Protein AF-A0A0N4TGW6-F1 (afdb_monomer_lite)

Sequence (169 aa):
MVTAKINSETKMLLLNTIYFNALWKKQFYSGKSLKKTFHISHNNHHRVPMMLLVEELSYYEDFFVRIVKVPFINNEIEMIIILPRIRFDLQNVRKKMTGKNLNHYIKHSVPAKIMLTLPIFELEQEINMEDMLRKLGIADIFNENANFKGISDDPISITNIIHKATFQV

pLDDT: mean 90.4, std 9.4, range [35.69, 98.5]

Foldseek 3Di:
DPDPPDDPPAFAEAEAEAEDDFAFPDHWAFDPPQWDWDDPDPPDIDTFGKTKDWDWWFWDDDQFWTWTWTATPPRPDIDIDIGTPDPPCVVVVVVPDDPVVVVVRVVPGDTDGDIDMDGFDKDKDKDWCQVVCVVVVNPLQADQQRDPVVPDPDRGHHPTYMYIYIDGD

Radius of gyration: 21.04 Å; chains: 1; bounding box: 46×36×55 Å

Secondary structure (DSSP, 8-state):
-------TT---EEEEEEEE---BSS--B--TT-EEEEESSSS-EEEEEEEEEEEEEEEEE-SSEEEEEEEBGGGS-EEEEEEESSTT-HHHHHHH--HHHHHHHHHH-EEEEEEEEEE--EEEEEEE-HHHHHHTT--GGGSTT---TTT-SS-----EEEEEEEEE-

Structure (mmCIF, N/CA/C/O backbone):
data_AF-A0A0N4TGW6-F1
#
_entry.id   AF-A0A0N4TGW6-F1
#
loop_
_atom_site.group_PDB
_atom_site.id
_atom_site.type_symbol
_atom_site.label_atom_id
_atom_site.label_alt_id
_atom_site.label_comp_id
_atom_site.label_asym_id
_atom_site.label_entity_id
_atom_site.label_seq_id
_atom_site.pdbx_PDB_ins_code
_atom_site.Cartn_x
_atom_site.Cartn_y
_atom_site.Cartn_z
_atom_site.occupancy
_atom_site.B_iso_or_equiv
_atom_site.auth_seq_id
_atom_site.auth_comp_id
_atom_site.auth_asym_id
_atom_site.auth_atom_id
_atom_site.pdbx_PDB_model_num
ATOM 1 N N . MET A 1 1 ? -2.450 14.846 12.561 1.00 35.69 1 MET A N 1
ATOM 2 C CA . MET A 1 1 ? -2.987 14.405 13.863 1.00 35.69 1 MET A CA 1
ATOM 3 C C . MET A 1 1 ? -4.497 14.400 13.756 1.00 35.69 1 MET A C 1
ATOM 5 O O . MET A 1 1 ? -5.060 15.490 13.742 1.00 35.69 1 MET A O 1
ATOM 9 N N . VAL A 1 2 ? -5.163 13.246 13.662 1.00 43.44 2 VAL A N 1
ATOM 10 C CA . VAL A 1 2 ? -6.508 13.177 14.244 1.00 43.44 2 VAL A CA 1
ATOM 11 C C . VAL A 1 2 ? -6.332 12.727 15.693 1.00 43.44 2 VAL A C 1
ATOM 13 O O . VAL A 1 2 ? -6.039 11.600 16.074 1.00 43.44 2 VAL A O 1
ATOM 16 N N . THR A 1 3 ? -6.405 13.719 16.562 1.00 53.88 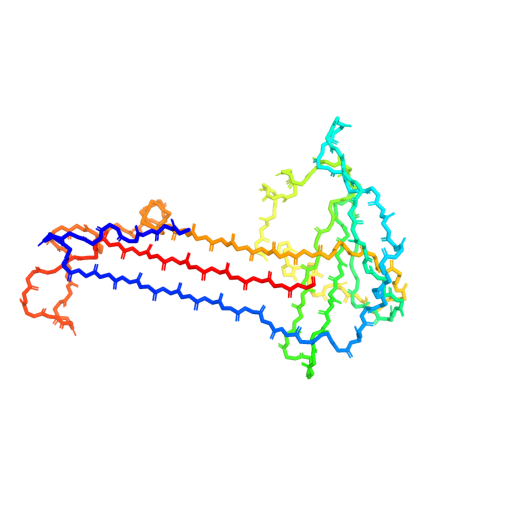3 THR A N 1
ATOM 17 C CA . THR A 1 3 ? -6.635 13.490 17.974 1.00 53.88 3 THR A CA 1
ATOM 18 C C . THR A 1 3 ? -7.925 12.689 18.072 1.00 53.88 3 THR A C 1
ATOM 20 O O . THR A 1 3 ? -8.994 13.195 17.724 1.00 53.88 3 THR A O 1
ATOM 23 N N . ALA A 1 4 ? -7.842 11.436 18.527 1.00 57.69 4 ALA A N 1
ATOM 24 C CA . ALA A 1 4 ? -8.986 10.799 19.161 1.00 57.69 4 ALA A CA 1
ATOM 25 C C . ALA A 1 4 ? -9.583 11.858 20.096 1.00 57.69 4 ALA A C 1
ATOM 27 O O . ALA A 1 4 ? -8.871 12.353 20.974 1.00 57.69 4 ALA A O 1
ATOM 28 N N . LYS A 1 5 ? -10.817 12.312 19.852 1.00 60.72 5 LYS A N 1
ATOM 29 C CA . LYS A 1 5 ? -11.477 13.263 20.753 1.00 60.72 5 LYS A CA 1
ATOM 30 C C . LYS A 1 5 ? -11.881 12.485 21.999 1.00 60.72 5 LYS A C 1
ATOM 32 O O . LYS A 1 5 ? -13.033 12.105 22.147 1.00 60.72 5 LYS A O 1
ATOM 37 N N . ILE A 1 6 ? -10.894 12.201 22.843 1.00 75.25 6 ILE A N 1
ATOM 38 C CA . ILE A 1 6 ? -11.091 11.553 24.131 1.00 75.25 6 ILE A CA 1
ATOM 39 C C . ILE A 1 6 ? -11.740 12.597 25.030 1.00 75.25 6 ILE A C 1
ATOM 41 O O . ILE A 1 6 ? -11.183 13.671 25.263 1.00 75.25 6 ILE A O 1
ATOM 45 N N . ASN A 1 7 ? -12.940 12.290 25.493 1.00 80.25 7 ASN A N 1
ATOM 46 C CA . ASN A 1 7 ? -13.704 13.107 26.423 1.00 80.25 7 ASN A CA 1
ATOM 47 C C . ASN A 1 7 ? -14.150 12.240 27.611 1.00 80.25 7 ASN A C 1
ATOM 49 O O . ASN A 1 7 ? -13.902 11.035 27.647 1.00 80.25 7 ASN A O 1
ATOM 53 N N . SER A 1 8 ? -14.829 12.845 28.585 1.00 84.38 8 SER A N 1
ATOM 54 C CA . SER A 1 8 ? -15.359 12.142 29.763 1.00 84.38 8 SER A CA 1
ATOM 55 C C . SER A 1 8 ? -16.399 11.057 29.443 1.00 84.38 8 SER A C 1
ATOM 57 O O . SER A 1 8 ? -16.739 10.267 30.319 1.00 84.38 8 SER A O 1
ATOM 59 N N . GLU A 1 9 ? -16.908 11.008 28.210 1.00 80.81 9 GLU A N 1
ATOM 60 C CA . GLU A 1 9 ? -17.894 10.027 27.742 1.00 80.81 9 GLU A CA 1
ATOM 61 C C . GLU A 1 9 ? -17.244 8.834 27.027 1.00 80.81 9 GLU A C 1
ATOM 63 O O . GLU A 1 9 ? -17.908 7.830 26.779 1.00 80.81 9 GLU A O 1
ATOM 68 N N . THR A 1 10 ? -15.944 8.905 26.720 1.00 84.44 10 THR A N 1
ATOM 69 C CA . THR A 1 10 ? -15.218 7.826 26.043 1.00 84.44 10 THR A CA 1
ATOM 70 C C . THR A 1 10 ? -15.150 6.591 26.942 1.00 84.44 10 THR A C 1
ATOM 72 O O . THR A 1 10 ? -14.510 6.621 27.994 1.00 84.44 10 THR A O 1
ATOM 75 N N . LYS A 1 11 ? -15.799 5.495 26.526 1.00 84.81 11 LYS A N 1
ATOM 76 C CA . LYS A 1 11 ? -15.836 4.222 27.273 1.00 84.81 11 LYS A CA 1
ATOM 77 C C . LYS A 1 11 ? -14.792 3.230 26.782 1.00 84.81 11 LYS A C 1
ATOM 79 O O . LYS A 1 11 ? -14.160 2.556 27.589 1.00 84.81 11 LYS A O 1
ATOM 84 N N . MET A 1 12 ? -14.587 3.158 25.467 1.00 87.88 12 MET A N 1
ATOM 85 C CA . MET A 1 12 ? -13.613 2.253 24.861 1.00 87.88 12 MET A CA 1
ATOM 86 C C . MET A 1 12 ? -13.072 2.830 23.548 1.00 87.88 12 MET A C 1
ATOM 88 O O . MET A 1 12 ? -13.830 3.296 22.695 1.00 87.88 12 MET A O 1
ATOM 92 N N . LEU A 1 13 ? -11.748 2.776 23.380 1.00 87.81 13 LEU A N 1
ATOM 93 C CA . LEU A 1 13 ? -11.027 3.211 22.182 1.00 87.81 13 LEU A CA 1
ATOM 94 C C . LEU A 1 13 ? -10.268 2.024 21.589 1.00 87.81 13 LEU A C 1
ATOM 96 O O . LEU A 1 13 ? -9.516 1.354 22.297 1.00 87.81 13 LEU A O 1
ATOM 100 N N . LEU A 1 14 ? -10.409 1.817 20.281 1.00 88.25 14 LEU A N 1
ATOM 101 C CA . LEU A 1 14 ? -9.594 0.866 19.535 1.00 88.25 14 LEU A CA 1
ATOM 102 C C . LEU A 1 14 ? -8.610 1.631 18.647 1.00 88.25 14 LEU A C 1
ATOM 104 O O . LEU A 1 14 ? -9.009 2.332 17.719 1.00 88.25 14 LEU A O 1
ATOM 108 N N . LEU A 1 15 ? -7.318 1.509 18.944 1.00 87.50 15 LEU A N 1
ATOM 109 C CA . LEU A 1 15 ? -6.250 2.158 18.188 1.00 87.50 15 LEU A CA 1
ATOM 110 C C . LEU A 1 15 ? -5.382 1.101 17.511 1.00 87.50 15 LEU A C 1
ATOM 112 O O . LEU A 1 15 ? -4.814 0.233 18.173 1.00 87.50 15 LEU A O 1
ATOM 116 N N . ASN A 1 16 ? -5.244 1.204 16.194 1.00 87.88 16 ASN A N 1
ATOM 117 C CA . ASN A 1 16 ? -4.315 0.397 15.422 1.00 87.88 16 ASN A CA 1
ATOM 118 C C . ASN A 1 16 ? -3.407 1.304 14.589 1.00 87.88 16 ASN A C 1
ATOM 120 O O . ASN A 1 16 ? -3.888 2.092 13.779 1.00 87.88 16 ASN A O 1
ATOM 124 N N . THR A 1 17 ? -2.097 1.166 14.769 1.00 87.06 17 THR A N 1
ATOM 125 C CA . THR A 1 17 ? -1.101 1.922 14.008 1.00 87.06 17 THR A CA 1
ATOM 126 C C . THR A 1 17 ? -0.140 0.957 13.335 1.00 87.06 17 THR A C 1
ATOM 128 O O . THR A 1 17 ? 0.424 0.088 13.997 1.00 87.06 17 THR A O 1
ATOM 131 N N . ILE A 1 18 ? 0.064 1.123 12.032 1.00 87.19 18 ILE A N 1
ATOM 132 C CA . ILE A 1 18 ? 0.993 0.330 11.231 1.00 87.19 18 ILE A CA 1
ATOM 133 C C . ILE A 1 18 ? 2.022 1.273 10.617 1.00 87.19 18 ILE A C 1
ATOM 135 O O . ILE A 1 18 ? 1.679 2.223 9.916 1.00 87.19 18 ILE A O 1
ATOM 139 N N . TYR A 1 19 ? 3.296 0.993 10.872 1.00 86.38 19 TYR A N 1
ATOM 140 C CA . TYR A 1 19 ? 4.415 1.650 10.209 1.00 86.38 19 TYR A CA 1
ATOM 141 C C . TYR A 1 19 ? 5.135 0.612 9.361 1.00 86.38 19 TYR A C 1
ATOM 143 O O . TYR A 1 19 ? 5.618 -0.394 9.883 1.00 86.38 19 TYR A O 1
ATOM 151 N N . PHE A 1 20 ? 5.181 0.843 8.054 1.00 84.75 20 PHE A N 1
ATOM 152 C CA . PHE A 1 20 ? 5.876 -0.035 7.132 1.00 84.75 20 PHE A CA 1
ATOM 153 C C . PHE A 1 20 ? 7.132 0.658 6.610 1.00 84.75 20 PHE A C 1
ATOM 155 O O . PHE A 1 20 ? 7.061 1.600 5.819 1.00 84.75 20 PHE A O 1
ATOM 162 N N . ASN A 1 21 ? 8.280 0.152 7.054 1.00 82.31 21 ASN A N 1
ATOM 163 C CA . ASN A 1 21 ? 9.600 0.522 6.566 1.00 82.31 21 ASN A CA 1
ATOM 164 C C . ASN A 1 21 ? 10.369 -0.765 6.287 1.00 82.31 21 ASN A C 1
ATOM 166 O O . ASN A 1 21 ? 10.811 -1.455 7.205 1.00 82.31 21 ASN A O 1
ATOM 170 N N . ALA A 1 22 ? 10.461 -1.112 5.010 1.00 84.00 22 ALA A N 1
ATOM 171 C CA . ALA A 1 22 ? 11.139 -2.310 4.563 1.00 84.00 22 ALA A CA 1
ATOM 172 C C . ALA A 1 22 ? 12.098 -1.964 3.433 1.00 84.00 22 ALA A C 1
ATOM 174 O O . ALA A 1 22 ? 11.829 -1.118 2.581 1.00 84.00 22 ALA A O 1
ATOM 175 N N . LEU A 1 23 ? 13.225 -2.665 3.415 1.00 89.94 23 LEU A N 1
ATOM 176 C CA . LEU A 1 23 ? 14.226 -2.509 2.377 1.00 89.94 23 LEU A CA 1
ATOM 177 C C . LEU A 1 23 ? 13.853 -3.354 1.162 1.00 89.94 23 LEU A C 1
ATOM 179 O O . LEU A 1 23 ? 13.523 -4.537 1.281 1.00 89.94 23 LEU A O 1
ATOM 183 N N . TRP A 1 24 ? 13.952 -2.754 -0.020 1.00 93.12 24 TRP A N 1
ATOM 184 C CA . TRP A 1 24 ? 13.836 -3.476 -1.280 1.00 93.12 24 TRP A CA 1
ATOM 185 C C . TRP A 1 24 ? 14.879 -4.592 -1.369 1.00 93.12 24 TRP A C 1
ATOM 187 O O . TRP A 1 24 ? 16.042 -4.395 -1.003 1.00 93.12 24 TRP A O 1
ATOM 197 N N . LYS A 1 25 ? 14.504 -5.751 -1.924 1.00 95.62 25 LYS A N 1
ATOM 198 C CA . LYS A 1 25 ? 15.474 -6.822 -2.214 1.00 95.62 25 LYS A CA 1
ATOM 199 C C . LYS A 1 25 ? 16.563 -6.341 -3.168 1.00 95.62 25 LYS A C 1
ATOM 201 O O . LYS A 1 25 ? 17.737 -6.671 -3.012 1.00 95.62 25 LYS A O 1
ATOM 206 N N . LYS A 1 26 ? 16.152 -5.576 -4.179 1.00 95.31 26 LYS A N 1
ATOM 207 C CA . LYS A 1 26 ? 17.024 -4.892 -5.129 1.00 95.31 26 LYS A CA 1
ATOM 208 C C . LYS A 1 26 ? 16.776 -3.403 -4.991 1.00 95.31 26 LYS A C 1
ATOM 210 O O . LYS A 1 26 ? 15.666 -2.936 -5.220 1.00 95.31 26 LYS A O 1
ATOM 215 N N . GLN A 1 27 ? 17.804 -2.686 -4.557 1.00 92.38 27 GLN A N 1
ATOM 216 C CA . GLN A 1 27 ? 17.698 -1.262 -4.278 1.00 92.38 27 GLN A CA 1
ATOM 217 C C . GLN A 1 27 ? 17.520 -0.475 -5.571 1.00 92.38 27 GLN A C 1
ATOM 219 O O . GLN A 1 27 ? 18.188 -0.740 -6.573 1.00 92.38 27 GLN A O 1
ATOM 224 N N . PHE A 1 28 ? 16.626 0.507 -5.536 1.00 93.12 28 PHE A N 1
ATOM 225 C CA . PHE A 1 28 ? 16.486 1.441 -6.637 1.00 93.12 28 PHE A CA 1
ATOM 226 C C . PHE A 1 28 ? 17.695 2.373 -6.679 1.00 93.12 28 PHE A C 1
ATOM 228 O O . PHE A 1 28 ? 18.211 2.823 -5.656 1.00 93.12 28 PHE A O 1
ATOM 235 N N . TYR A 1 29 ? 18.103 2.738 -7.886 1.00 91.19 29 TYR A N 1
ATOM 236 C CA . TYR A 1 29 ? 18.981 3.871 -8.083 1.00 91.19 29 TYR A CA 1
ATOM 237 C C . TYR A 1 29 ? 18.184 5.167 -7.882 1.00 91.19 29 TYR A C 1
ATOM 239 O O . TYR A 1 29 ? 17.332 5.531 -8.700 1.00 91.19 29 TYR A O 1
ATOM 247 N N . SER A 1 30 ? 18.464 5.871 -6.787 1.00 79.31 30 SER A N 1
ATOM 248 C CA . SER A 1 30 ? 17.880 7.172 -6.457 1.00 79.31 30 SER A CA 1
ATOM 249 C C . SER A 1 30 ? 18.954 8.264 -6.524 1.00 79.31 30 SER A C 1
ATOM 251 O O . SER A 1 30 ? 19.777 8.407 -5.621 1.00 79.31 30 SER A O 1
ATOM 253 N N . GLY A 1 31 ? 18.960 9.054 -7.596 1.00 66.06 31 GLY A N 1
ATOM 254 C CA . GLY A 1 31 ? 19.815 10.238 -7.715 1.00 66.06 31 GLY A CA 1
ATOM 255 C C . GLY A 1 31 ? 19.008 11.514 -7.486 1.00 66.06 31 GLY A C 1
ATOM 256 O O . GLY A 1 31 ? 17.947 11.676 -8.087 1.00 66.06 31 GLY A O 1
ATOM 257 N N . LYS A 1 32 ? 19.524 12.471 -6.697 1.00 58.25 32 LYS A N 1
ATOM 258 C CA . LYS A 1 32 ? 18.895 13.801 -6.487 1.00 58.25 32 LYS A CA 1
ATOM 259 C C . LYS A 1 32 ? 18.577 14.551 -7.802 1.00 58.25 32 LYS A C 1
ATOM 261 O O . LYS A 1 32 ? 17.752 15.463 -7.805 1.00 58.25 32 LYS A O 1
ATOM 266 N N . SER A 1 33 ? 19.209 14.169 -8.914 1.00 62.75 33 SER A N 1
ATOM 267 C CA . SER A 1 33 ? 19.033 14.731 -10.258 1.00 62.75 33 SER A CA 1
ATOM 268 C C . SER A 1 33 ? 17.907 14.093 -11.089 1.00 62.75 33 SER A C 1
ATOM 270 O O . SER A 1 33 ? 17.494 14.682 -12.089 1.00 62.75 33 SER A O 1
ATOM 272 N N . LEU A 1 34 ? 17.352 12.939 -10.695 1.00 81.00 34 LEU A N 1
ATOM 273 C CA . LEU A 1 34 ? 16.326 12.226 -11.469 1.00 81.00 34 LEU A CA 1
ATOM 274 C C . LEU A 1 34 ? 14.913 12.777 -11.219 1.00 81.00 34 LEU A C 1
ATOM 276 O O . LEU A 1 34 ? 13.999 12.057 -10.827 1.00 81.00 34 LEU A O 1
ATOM 280 N N . LYS A 1 35 ? 14.705 14.075 -11.460 1.00 91.12 35 LYS A N 1
ATOM 281 C CA . LYS A 1 35 ? 13.368 14.682 -11.385 1.00 91.12 35 LYS A CA 1
ATOM 282 C C . LYS A 1 35 ? 12.598 14.481 -12.690 1.00 91.12 35 LYS A C 1
ATOM 284 O O . LYS A 1 35 ? 12.988 15.058 -13.711 1.00 91.12 35 LYS A O 1
ATOM 289 N N . LYS A 1 36 ? 11.463 13.776 -12.653 1.00 92.75 36 LYS A N 1
ATOM 290 C CA . LYS A 1 36 ? 10.535 13.647 -13.797 1.00 92.75 36 LYS A CA 1
ATOM 291 C C . LYS A 1 36 ? 9.165 14.230 -13.470 1.00 92.75 36 LYS A C 1
ATOM 293 O O . LYS A 1 36 ? 8.814 14.407 -12.307 1.00 92.75 36 LYS A O 1
ATOM 298 N N . THR A 1 37 ? 8.401 14.545 -14.509 1.00 95.25 37 THR A N 1
ATOM 299 C CA . THR A 1 37 ? 7.030 15.035 -14.363 1.00 95.25 37 THR A CA 1
ATOM 300 C C . THR A 1 37 ? 6.104 13.894 -13.949 1.00 95.25 37 THR A C 1
ATOM 302 O O . THR A 1 37 ? 6.000 12.889 -14.648 1.00 95.25 37 THR A O 1
ATOM 305 N N . PHE A 1 38 ? 5.422 14.061 -12.820 1.00 94.75 38 PHE A N 1
ATOM 306 C CA . PHE A 1 38 ? 4.323 13.221 -12.368 1.00 94.75 38 PHE A CA 1
ATOM 307 C C . PHE A 1 38 ? 3.001 13.929 -12.661 1.00 94.75 38 PHE A C 1
ATOM 309 O O . PHE A 1 38 ? 2.841 15.115 -12.366 1.00 94.75 38 PHE A O 1
ATOM 316 N N . HIS A 1 39 ? 2.062 13.207 -13.265 1.00 95.31 39 HIS A N 1
ATOM 317 C CA . HIS A 1 39 ? 0.805 13.772 -13.740 1.00 95.31 39 HIS A CA 1
ATOM 318 C C . HIS A 1 39 ? -0.351 13.315 -12.859 1.00 95.31 39 HIS A C 1
ATOM 320 O O . HIS A 1 39 ? -0.740 12.150 -12.903 1.00 95.31 39 HIS A O 1
ATOM 326 N N . ILE A 1 40 ? -0.910 14.251 -12.096 1.00 93.06 40 ILE A N 1
ATOM 327 C CA . ILE A 1 40 ? -2.065 14.012 -11.226 1.00 93.06 40 ILE A CA 1
ATOM 328 C C . ILE A 1 40 ? -3.350 14.035 -12.066 1.00 93.06 40 ILE A C 1
ATOM 330 O O . ILE A 1 40 ? -4.212 13.172 -11.923 1.00 93.06 40 ILE A O 1
ATOM 334 N N . SER A 1 41 ? -3.462 15.003 -12.979 1.00 93.38 41 SER A N 1
ATOM 335 C CA . SER A 1 41 ? -4.562 15.135 -13.942 1.00 93.38 41 SER A CA 1
ATOM 336 C C . SER A 1 41 ? -4.070 15.808 -15.232 1.00 93.38 41 SER A C 1
ATOM 338 O O . SER A 1 41 ? -2.880 16.103 -15.364 1.00 93.38 41 SER A O 1
ATOM 340 N N . HIS A 1 42 ? -4.968 16.056 -16.194 1.00 90.56 42 HIS A N 1
ATOM 341 C CA . HIS A 1 42 ? -4.638 16.730 -17.458 1.00 90.56 42 HIS A CA 1
ATOM 342 C C . HIS A 1 42 ? -3.904 18.062 -17.243 1.00 90.56 42 HIS A C 1
ATOM 344 O O . HIS A 1 42 ? -2.890 18.314 -17.887 1.00 90.56 42 HIS A O 1
ATOM 350 N N . ASN A 1 43 ? -4.374 18.862 -16.282 1.00 94.38 43 ASN A N 1
ATOM 351 C CA . ASN A 1 43 ? -3.865 20.213 -16.031 1.00 94.38 43 ASN A CA 1
ATOM 352 C C . ASN A 1 43 ? -3.042 20.320 -14.741 1.00 94.38 43 ASN A C 1
ATOM 354 O O . ASN A 1 43 ? -2.529 21.391 -14.439 1.00 94.38 43 ASN A O 1
ATOM 358 N N . ASN A 1 44 ? -2.900 19.230 -13.982 1.00 95.75 44 ASN A N 1
ATOM 359 C CA . ASN A 1 44 ? -2.154 19.223 -12.728 1.00 95.75 44 ASN A CA 1
ATOM 360 C C . ASN A 1 44 ? -0.980 18.241 -12.796 1.00 95.75 44 ASN A C 1
ATOM 362 O O . ASN A 1 44 ? -1.169 17.023 -12.899 1.00 95.75 44 ASN A O 1
ATOM 366 N N . HIS A 1 45 ? 0.237 18.777 -12.750 1.00 95.75 45 HIS A N 1
ATOM 367 C CA . HIS A 1 45 ? 1.463 17.998 -12.803 1.00 95.75 45 HIS A CA 1
ATOM 368 C C . HIS A 1 45 ? 2.611 18.703 -12.078 1.00 95.75 45 HIS A C 1
ATOM 370 O O . HIS A 1 45 ? 2.703 19.928 -12.067 1.00 95.75 45 HIS A O 1
ATOM 376 N N . HIS A 1 46 ? 3.523 17.913 -11.515 1.00 94.75 46 HIS A N 1
ATOM 377 C CA . HIS A 1 46 ? 4.680 18.413 -10.774 1.00 94.75 46 HIS A CA 1
ATOM 378 C C . HIS A 1 46 ? 5.938 17.635 -11.143 1.00 94.75 46 HIS A C 1
ATOM 380 O O . HIS A 1 46 ? 5.875 16.447 -11.456 1.00 94.75 46 HIS A O 1
ATOM 386 N N . ARG A 1 47 ? 7.107 18.280 -11.080 1.00 94.44 47 ARG A N 1
ATOM 387 C CA . ARG A 1 47 ? 8.387 17.564 -11.156 1.00 94.44 47 ARG A CA 1
ATOM 388 C C . ARG A 1 47 ? 8.726 16.998 -9.785 1.00 94.44 47 ARG A C 1
ATOM 390 O O . ARG A 1 47 ? 8.982 17.762 -8.859 1.00 94.44 47 ARG A O 1
ATOM 397 N N . VAL A 1 48 ? 8.781 15.676 -9.683 1.00 93.00 48 VAL A N 1
ATOM 398 C CA . VAL A 1 48 ? 9.066 14.958 -8.435 1.00 93.00 48 VAL A CA 1
ATOM 399 C C . VAL A 1 48 ? 10.357 14.148 -8.564 1.00 93.00 48 VAL A C 1
ATOM 401 O O . VAL A 1 48 ? 10.714 13.752 -9.681 1.00 93.00 48 VAL A O 1
ATOM 404 N N . PRO A 1 49 ? 11.086 13.917 -7.460 1.00 93.56 49 PRO A N 1
ATOM 405 C CA . PRO A 1 49 ? 12.173 12.948 -7.435 1.00 93.56 49 PRO A CA 1
ATOM 406 C C . PRO A 1 49 ? 11.661 11.560 -7.827 1.00 93.56 49 PRO A C 1
ATOM 408 O O . PRO A 1 49 ? 10.636 11.104 -7.322 1.00 93.56 49 PRO A O 1
ATOM 411 N N . MET A 1 50 ? 12.377 10.902 -8.732 1.00 94.00 50 MET A N 1
ATOM 412 C CA . MET A 1 50 ? 12.112 9.527 -9.140 1.00 94.00 50 MET A CA 1
ATOM 413 C C . MET A 1 50 ? 13.286 8.634 -8.761 1.00 94.00 50 MET A C 1
ATOM 415 O O . MET A 1 50 ? 14.441 9.066 -8.747 1.00 94.00 50 MET A O 1
ATOM 419 N N . MET A 1 51 ? 12.981 7.363 -8.560 1.00 93.81 51 MET A N 1
ATOM 420 C CA . MET A 1 51 ? 13.943 6.283 -8.433 1.00 93.81 51 MET A CA 1
ATOM 421 C C . MET A 1 51 ? 13.765 5.278 -9.580 1.00 93.81 51 MET A C 1
ATOM 423 O O . MET A 1 51 ? 12.678 5.163 -10.157 1.00 93.81 51 MET A O 1
ATOM 427 N N . LEU A 1 52 ? 14.851 4.609 -9.966 1.00 94.19 52 LEU A N 1
ATOM 428 C CA . LEU A 1 52 ? 14.930 3.734 -11.139 1.00 94.19 52 LEU A CA 1
ATOM 429 C C . LEU A 1 52 ? 15.435 2.346 -10.744 1.00 94.19 52 LEU A C 1
ATOM 431 O O . LEU A 1 52 ? 16.436 2.231 -10.044 1.00 94.19 52 LEU A O 1
ATOM 435 N N . LEU A 1 53 ? 14.797 1.304 -11.260 1.00 95.50 53 LEU A N 1
ATOM 436 C CA . LEU A 1 53 ? 15.253 -0.077 -11.144 1.00 95.50 53 LEU A CA 1
ATOM 437 C C . LEU A 1 53 ? 15.174 -0.748 -12.517 1.00 95.50 53 LEU A C 1
ATOM 439 O O . LEU A 1 53 ? 14.167 -0.625 -13.210 1.00 95.50 53 LEU A O 1
ATOM 443 N N . VAL A 1 54 ? 16.236 -1.449 -12.910 1.00 96.75 54 VAL A N 1
ATOM 444 C CA . VAL A 1 54 ? 16.246 -2.322 -14.090 1.00 96.75 54 VAL A CA 1
ATOM 445 C C . VAL A 1 54 ? 16.551 -3.725 -13.602 1.00 96.75 54 VAL A C 1
ATOM 447 O O . VAL A 1 54 ? 17.677 -3.994 -13.198 1.00 96.75 54 VAL A O 1
ATOM 450 N N . GLU A 1 55 ? 15.546 -4.590 -13.594 1.00 97.50 55 GLU A N 1
ATOM 451 C CA . GLU A 1 55 ? 15.655 -5.927 -13.010 1.00 97.50 55 GLU A CA 1
ATOM 452 C C . GLU A 1 55 ? 14.633 -6.876 -13.644 1.00 97.50 55 GLU A C 1
ATOM 454 O O . GLU A 1 55 ? 13.658 -6.439 -14.268 1.00 97.50 55 GLU A O 1
ATOM 459 N N . GLU A 1 56 ? 14.856 -8.178 -13.499 1.00 98.06 56 GLU A N 1
ATOM 460 C CA . GLU A 1 56 ? 13.821 -9.175 -13.755 1.00 98.06 56 GLU A CA 1
ATOM 461 C C . GLU A 1 56 ? 12.790 -9.180 -12.612 1.00 98.06 56 GLU A C 1
ATOM 463 O O . GLU A 1 56 ? 13.101 -9.506 -11.466 1.00 98.06 56 GLU A O 1
ATOM 468 N N . LEU A 1 57 ? 11.552 -8.788 -12.918 1.00 98.06 57 LEU A N 1
ATOM 469 C CA . LEU A 1 57 ? 10.449 -8.682 -11.958 1.00 98.06 57 LEU A CA 1
ATOM 470 C C . LEU A 1 57 ? 9.229 -9.456 -12.457 1.00 98.06 57 LEU A C 1
ATOM 472 O O . LEU A 1 57 ? 9.043 -9.639 -13.659 1.00 98.06 57 LEU A O 1
ATOM 476 N N . SER A 1 58 ? 8.357 -9.870 -11.533 1.00 98.19 58 SER A N 1
ATOM 477 C CA . SER A 1 58 ? 7.061 -10.443 -11.907 1.00 98.19 58 SER A CA 1
ATOM 478 C C . SER A 1 58 ? 6.168 -9.358 -12.505 1.00 98.19 58 SER A C 1
ATOM 480 O O . SER A 1 58 ? 5.856 -8.369 -11.834 1.00 98.19 58 SER A O 1
ATOM 482 N N . TYR A 1 59 ? 5.741 -9.555 -13.749 1.00 98.50 59 TYR A N 1
ATOM 483 C CA . TYR A 1 59 ? 4.990 -8.586 -14.539 1.00 98.50 59 TYR A CA 1
ATOM 484 C C . TYR A 1 59 ? 3.734 -9.205 -15.153 1.00 98.50 59 TYR A C 1
ATOM 486 O O . TYR A 1 59 ? 3.742 -10.349 -15.603 1.00 98.50 59 TYR A O 1
ATOM 494 N N . TYR A 1 60 ? 2.655 -8.431 -15.193 1.00 98.12 60 TYR A N 1
ATOM 495 C CA . TYR A 1 60 ? 1.424 -8.757 -15.909 1.00 98.12 60 TYR A CA 1
ATOM 496 C C . TYR A 1 60 ? 0.907 -7.506 -16.624 1.00 98.12 60 TYR A C 1
ATOM 498 O O . TYR A 1 60 ? 0.974 -6.401 -16.085 1.00 98.12 60 TYR A O 1
ATOM 506 N N . GLU A 1 61 ? 0.341 -7.668 -17.815 1.00 97.06 61 GLU A N 1
ATOM 507 C CA . GLU A 1 61 ? -0.341 -6.592 -18.531 1.00 97.06 61 GLU A CA 1
ATOM 508 C C . GLU A 1 61 ? -1.512 -7.150 -19.338 1.00 97.06 61 GLU A C 1
ATOM 510 O O . GLU A 1 61 ? -1.400 -8.196 -19.972 1.00 97.06 61 GLU A O 1
ATOM 515 N N . ASP A 1 62 ? -2.619 -6.415 -19.353 1.00 95.44 62 ASP A N 1
ATOM 516 C CA . ASP A 1 62 ? -3.737 -6.641 -20.269 1.00 95.44 62 ASP A CA 1
ATOM 517 C C . ASP A 1 62 ? -4.153 -5.326 -20.938 1.00 95.44 62 ASP A C 1
ATOM 519 O O . ASP A 1 62 ? -3.341 -4.414 -21.078 1.00 95.44 62 ASP A O 1
ATOM 523 N N . PHE A 1 63 ? -5.387 -5.209 -21.427 1.00 93.69 63 PHE A N 1
ATOM 524 C CA . PHE A 1 63 ? -5.892 -3.972 -22.034 1.00 93.69 63 PHE A CA 1
ATOM 525 C C . PHE A 1 63 ? -6.197 -2.870 -21.004 1.00 93.69 63 PHE A C 1
ATOM 527 O O . PHE A 1 63 ? -6.384 -1.714 -21.384 1.00 93.69 63 PHE A O 1
ATOM 534 N N . PHE A 1 64 ? -6.242 -3.200 -19.714 1.00 94.62 64 PHE A N 1
ATOM 535 C CA . PHE A 1 64 ? -6.716 -2.324 -18.650 1.00 94.62 64 PHE A CA 1
ATOM 536 C C . PHE A 1 64 ? -5.588 -1.838 -17.739 1.00 94.62 64 PHE A C 1
ATOM 538 O O . PHE A 1 64 ? -5.521 -0.645 -17.418 1.00 94.62 64 PHE A O 1
ATOM 545 N N . VAL A 1 65 ? -4.676 -2.728 -17.349 1.00 97.31 65 VAL A N 1
ATOM 546 C CA . VAL A 1 65 ? -3.633 -2.437 -16.355 1.00 97.31 65 VAL A CA 1
ATOM 547 C C . VAL A 1 65 ? -2.274 -3.008 -16.743 1.00 97.31 65 VAL A C 1
ATOM 549 O O . VAL A 1 65 ? -2.168 -3.986 -17.480 1.00 97.31 65 VAL A O 1
ATOM 552 N N . ARG A 1 66 ? -1.229 -2.386 -16.199 1.00 97.62 66 ARG A N 1
ATOM 553 C CA . ARG A 1 66 ? 0.120 -2.939 -16.058 1.00 97.62 66 ARG A CA 1
ATOM 554 C C . ARG A 1 66 ? 0.386 -3.175 -14.587 1.00 97.62 66 ARG A C 1
ATOM 556 O O . ARG A 1 66 ? 0.077 -2.311 -13.765 1.00 97.62 66 ARG A O 1
ATOM 563 N N . ILE A 1 67 ? 0.956 -4.321 -14.261 1.00 97.69 67 ILE A N 1
ATOM 564 C CA . ILE A 1 67 ? 1.209 -4.736 -12.889 1.00 97.69 67 ILE A CA 1
ATOM 565 C C . ILE A 1 67 ? 2.642 -5.215 -12.781 1.00 97.69 67 ILE A C 1
ATOM 567 O O . ILE A 1 67 ? 3.091 -6.029 -13.581 1.00 97.69 67 ILE A O 1
ATOM 571 N N . VAL A 1 68 ? 3.345 -4.719 -11.771 1.00 98.25 68 VAL A N 1
ATOM 572 C CA . VAL A 1 68 ? 4.677 -5.197 -11.405 1.00 98.25 68 VAL A CA 1
ATOM 573 C C . VAL A 1 68 ? 4.705 -5.511 -9.917 1.00 98.25 68 VAL A C 1
ATOM 575 O O . VAL A 1 68 ? 4.135 -4.767 -9.113 1.00 98.25 68 VAL A O 1
ATOM 578 N N . LYS A 1 69 ? 5.353 -6.619 -9.554 1.00 97.81 69 LYS A N 1
ATOM 579 C CA . LYS A 1 69 ? 5.631 -6.965 -8.159 1.00 97.81 69 LYS A CA 1
ATOM 580 C C . LYS A 1 69 ? 7.090 -6.680 -7.846 1.00 97.81 69 LYS A C 1
ATOM 582 O O . LYS A 1 69 ? 7.976 -7.109 -8.585 1.00 97.81 69 LYS A O 1
ATOM 587 N N . VAL A 1 70 ? 7.324 -5.953 -6.762 1.00 96.88 70 VAL A N 1
ATOM 588 C CA . VAL A 1 70 ? 8.658 -5.558 -6.311 1.00 96.88 70 VAL A CA 1
ATOM 589 C C . VAL A 1 70 ? 8.894 -6.163 -4.926 1.00 96.88 70 VAL A C 1
ATOM 591 O O . VAL A 1 70 ? 8.256 -5.725 -3.966 1.00 96.88 70 VAL A O 1
ATOM 594 N N . PRO A 1 71 ? 9.764 -7.178 -4.799 1.00 96.62 71 PRO A N 1
ATOM 595 C CA . PRO A 1 71 ? 9.992 -7.849 -3.528 1.00 96.62 71 PRO A CA 1
ATOM 596 C C . PRO A 1 71 ? 10.833 -7.006 -2.564 1.00 96.62 71 PRO A C 1
ATOM 598 O O . PRO A 1 71 ? 11.801 -6.339 -2.954 1.00 96.62 71 PRO A O 1
ATOM 601 N N . PHE A 1 72 ? 10.503 -7.104 -1.280 1.00 95.00 72 PHE A N 1
ATOM 602 C CA . PHE A 1 72 ? 11.371 -6.674 -0.186 1.00 95.00 72 PHE A CA 1
ATOM 603 C C . PHE A 1 72 ? 12.390 -7.775 0.155 1.00 95.00 72 PHE A C 1
ATOM 605 O O . PHE A 1 72 ? 12.354 -8.878 -0.403 1.00 95.00 72 PHE A O 1
ATOM 612 N N . ILE A 1 73 ? 13.342 -7.467 1.042 1.00 94.44 73 ILE A N 1
ATOM 613 C CA . ILE A 1 73 ? 14.323 -8.441 1.548 1.00 94.44 73 ILE A CA 1
ATOM 614 C C . ILE A 1 73 ? 13.615 -9.738 1.998 1.00 94.44 73 ILE A C 1
ATOM 616 O O . ILE A 1 73 ? 12.485 -9.716 2.476 1.00 94.44 73 ILE A O 1
ATOM 620 N N . ASN A 1 74 ? 14.278 -10.880 1.796 1.00 91.12 74 ASN A N 1
ATOM 621 C CA . ASN A 1 74 ? 13.794 -12.239 2.091 1.00 91.12 74 ASN A CA 1
ATOM 622 C C . ASN A 1 74 ? 12.603 -12.749 1.250 1.00 91.12 74 ASN A C 1
ATOM 624 O O . ASN A 1 74 ? 12.271 -13.924 1.355 1.00 91.12 74 ASN A O 1
ATOM 628 N N . ASN A 1 75 ? 12.025 -11.945 0.347 1.00 91.00 75 ASN A N 1
ATOM 629 C CA . ASN A 1 75 ? 10.861 -12.304 -0.491 1.00 91.00 75 ASN A CA 1
ATOM 630 C C . ASN A 1 75 ? 9.577 -12.663 0.282 1.00 91.00 75 ASN A C 1
ATOM 632 O O . ASN A 1 75 ? 8.668 -13.249 -0.298 1.00 91.00 75 ASN A O 1
ATOM 636 N N . GLU A 1 76 ? 9.480 -12.336 1.570 1.00 91.94 76 GLU A N 1
ATOM 637 C CA . GLU A 1 76 ? 8.272 -12.624 2.361 1.00 91.94 76 GLU A CA 1
ATOM 638 C C . GLU A 1 76 ? 7.138 -11.635 2.063 1.00 91.94 76 GLU A C 1
ATOM 640 O O . GLU A 1 76 ? 5.960 -11.951 2.219 1.00 91.94 76 GLU A O 1
ATOM 645 N N . ILE A 1 77 ? 7.499 -10.427 1.623 1.00 92.94 77 ILE A N 1
ATOM 646 C CA . ILE A 1 77 ? 6.580 -9.338 1.303 1.00 92.94 77 ILE A CA 1
ATOM 647 C C . ILE A 1 77 ? 6.970 -8.759 -0.056 1.00 92.94 77 ILE A C 1
ATOM 649 O O . ILE A 1 77 ? 8.153 -8.598 -0.369 1.00 92.94 77 ILE A O 1
ATOM 653 N N . GLU A 1 78 ? 5.969 -8.386 -0.847 1.00 94.38 78 GLU A N 1
ATOM 654 C CA . GLU A 1 78 ? 6.149 -7.702 -2.124 1.00 94.38 78 GLU A CA 1
ATOM 655 C C . GLU A 1 78 ? 5.190 -6.513 -2.229 1.00 94.38 78 GLU A C 1
ATOM 657 O O . GLU A 1 78 ? 4.033 -6.591 -1.812 1.00 94.38 78 GLU A O 1
ATOM 662 N N . MET A 1 79 ? 5.647 -5.418 -2.835 1.00 94.19 79 MET A N 1
ATOM 663 C CA . MET A 1 79 ? 4.752 -4.354 -3.281 1.00 94.19 79 MET A CA 1
ATOM 664 C C . MET A 1 79 ? 4.189 -4.704 -4.655 1.00 94.19 79 MET A C 1
ATOM 666 O O . MET A 1 79 ? 4.943 -4.948 -5.595 1.00 94.19 79 MET A O 1
ATOM 670 N N . ILE A 1 80 ? 2.866 -4.637 -4.798 1.00 95.75 80 ILE A N 1
ATOM 671 C CA . ILE A 1 80 ? 2.185 -4.768 -6.087 1.00 95.75 80 ILE A CA 1
ATOM 672 C C . ILE A 1 80 ? 1.797 -3.374 -6.571 1.00 95.75 80 ILE A C 1
ATOM 674 O O . ILE A 1 80 ? 0.939 -2.717 -5.981 1.00 95.75 80 ILE A O 1
ATOM 678 N N . ILE A 1 81 ? 2.411 -2.927 -7.663 1.00 96.00 81 ILE A N 1
ATOM 679 C CA . ILE A 1 81 ? 2.109 -1.636 -8.283 1.00 96.00 81 ILE A CA 1
ATOM 680 C C . ILE A 1 81 ? 1.166 -1.883 -9.454 1.00 96.00 81 ILE A C 1
ATOM 682 O O . ILE A 1 81 ? 1.507 -2.618 -10.378 1.00 96.00 81 ILE A O 1
A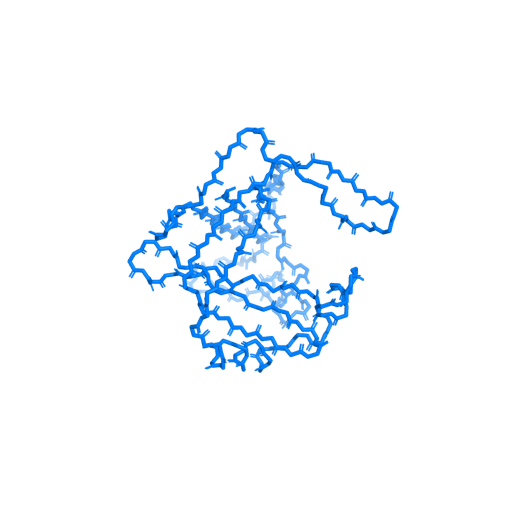TOM 686 N N . ILE A 1 82 ? -0.007 -1.248 -9.424 1.00 96.44 82 ILE A N 1
ATOM 687 C CA . ILE A 1 82 ? -1.021 -1.330 -10.479 1.00 96.44 82 ILE A CA 1
ATOM 688 C C . ILE A 1 82 ? -1.091 0.023 -11.183 1.00 96.44 82 ILE A C 1
ATOM 690 O O . ILE A 1 82 ? -1.507 1.022 -10.596 1.00 96.44 82 ILE A O 1
ATOM 694 N N . LEU A 1 83 ? -0.699 0.053 -12.452 1.00 96.75 83 LEU A N 1
ATOM 695 C CA . LEU A 1 83 ? -0.708 1.244 -13.292 1.00 96.75 83 LEU A CA 1
ATOM 696 C C . LEU A 1 83 ? -1.803 1.109 -14.365 1.00 96.75 83 LEU A C 1
ATOM 698 O O . LEU A 1 83 ? -1.712 0.211 -15.204 1.00 96.75 83 LEU A O 1
ATOM 702 N N . PRO A 1 84 ? -2.825 1.986 -14.385 1.00 97.00 84 PRO A N 1
ATOM 703 C CA . PRO A 1 84 ? -3.792 2.028 -15.479 1.00 97.00 84 PRO A CA 1
ATOM 704 C C . PRO A 1 84 ? -3.092 2.209 -16.831 1.00 97.00 84 PRO A C 1
ATOM 706 O O . PRO A 1 84 ? -2.202 3.054 -16.958 1.00 97.00 84 PRO A O 1
ATOM 709 N N . ARG A 1 85 ? -3.504 1.457 -17.860 1.00 96.00 85 ARG A N 1
ATOM 710 C CA . ARG A 1 85 ? -2.973 1.656 -19.222 1.00 96.00 85 ARG A CA 1
ATOM 711 C C . ARG A 1 85 ? -3.446 2.955 -19.846 1.00 96.00 85 ARG A C 1
ATOM 713 O O . ARG A 1 85 ? -2.687 3.605 -20.563 1.00 96.00 85 ARG A O 1
ATOM 720 N N . ILE A 1 86 ? -4.695 3.323 -19.574 1.00 95.56 86 ILE A N 1
ATOM 721 C CA . ILE A 1 86 ? -5.266 4.591 -20.012 1.00 95.56 86 ILE A CA 1
ATOM 722 C C . ILE A 1 86 ? -4.892 5.656 -18.982 1.00 95.56 86 ILE A C 1
ATOM 724 O O . ILE A 1 86 ? -5.130 5.522 -17.778 1.00 95.56 86 ILE A O 1
ATOM 728 N N . ARG A 1 87 ? -4.277 6.734 -19.462 1.00 93.81 87 ARG A N 1
ATOM 729 C CA . ARG A 1 87 ? -3.848 7.849 -18.621 1.00 93.81 87 ARG A CA 1
ATOM 730 C C . ARG A 1 87 ? -5.056 8.478 -17.921 1.00 93.81 87 ARG A C 1
ATOM 732 O O . ARG A 1 87 ? -6.076 8.722 -18.551 1.00 93.81 87 ARG A O 1
ATOM 739 N N . PHE A 1 88 ? -4.906 8.766 -16.627 1.00 94.56 88 PHE A N 1
ATOM 740 C CA . PHE A 1 88 ? -5.952 9.334 -15.762 1.00 94.56 88 PHE A CA 1
ATOM 741 C C . PHE A 1 88 ? -7.175 8.430 -15.513 1.00 94.56 88 PHE A C 1
ATOM 743 O O . PHE A 1 88 ? -8.155 8.883 -14.927 1.00 94.56 88 PHE A O 1
ATOM 750 N N . ASP A 1 89 ? -7.098 7.138 -15.851 1.00 94.31 89 ASP A N 1
ATOM 751 C CA . ASP A 1 89 ? -8.217 6.191 -15.717 1.00 94.31 89 ASP A CA 1
ATOM 752 C C . ASP A 1 89 ? -8.247 5.425 -14.379 1.00 94.31 89 ASP A C 1
ATOM 754 O O . ASP A 1 89 ? -8.953 4.430 -14.208 1.00 94.31 89 ASP A O 1
ATOM 758 N N . LEU A 1 90 ? -7.488 5.893 -13.380 1.00 94.50 90 LEU A N 1
ATOM 759 C CA . LEU A 1 90 ? -7.361 5.222 -12.080 1.00 94.50 90 LEU A CA 1
ATOM 760 C C . LEU A 1 90 ? -8.716 5.004 -11.389 1.00 94.50 90 LEU A C 1
ATOM 762 O O . LEU A 1 90 ? -8.920 3.989 -10.726 1.00 94.50 90 LEU A O 1
ATOM 766 N N . GLN A 1 91 ? -9.662 5.931 -11.561 1.00 93.75 91 GLN A N 1
ATOM 767 C CA . GLN A 1 91 ? -11.002 5.804 -10.982 1.00 93.75 91 GLN A CA 1
ATOM 768 C C . GLN A 1 91 ? -11.781 4.621 -11.563 1.00 93.75 91 GLN A C 1
ATOM 770 O O . GLN A 1 91 ? -12.445 3.906 -10.811 1.00 93.75 91 GLN A O 1
ATOM 775 N N . ASN A 1 92 ? -11.684 4.383 -12.871 1.00 94.31 92 ASN A N 1
ATOM 776 C CA . ASN A 1 92 ? -12.347 3.249 -13.506 1.00 94.31 92 ASN A CA 1
ATOM 777 C C . ASN A 1 92 ? -11.661 1.936 -13.131 1.00 94.31 92 ASN A C 1
ATOM 779 O O . ASN A 1 92 ? -12.361 0.965 -12.832 1.00 94.31 92 ASN A O 1
ATOM 783 N N . VAL A 1 93 ? -10.323 1.925 -13.048 1.00 95.25 93 VAL A N 1
ATOM 784 C CA . VAL A 1 93 ? -9.568 0.789 -12.492 1.00 95.25 93 VAL A CA 1
ATOM 785 C C . VAL A 1 93 ? -10.048 0.454 -11.089 1.00 95.25 93 VAL A C 1
ATOM 787 O O . VAL A 1 93 ? -10.437 -0.685 -10.845 1.00 95.25 93 VAL A O 1
ATOM 790 N N . ARG A 1 94 ? -10.143 1.444 -10.199 1.00 94.56 94 ARG A N 1
ATOM 791 C CA . ARG A 1 94 ? -10.612 1.245 -8.822 1.00 94.56 94 ARG A CA 1
ATOM 792 C C . ARG A 1 94 ? -12.043 0.705 -8.749 1.00 94.56 94 ARG A C 1
ATOM 794 O O . ARG A 1 94 ? -12.299 -0.185 -7.952 1.00 94.56 94 ARG A O 1
ATOM 801 N N . LYS A 1 95 ? -12.966 1.214 -9.574 1.00 94.44 95 LYS A N 1
ATOM 802 C CA . LYS A 1 95 ? -14.374 0.767 -9.590 1.00 94.44 95 LYS A CA 1
ATOM 803 C C . LYS A 1 95 ? -14.544 -0.676 -10.071 1.00 94.44 95 LYS A C 1
ATOM 805 O O . LYS A 1 95 ? -15.432 -1.368 -9.590 1.00 94.44 95 LYS A O 1
ATOM 810 N N . LYS A 1 96 ? -13.735 -1.107 -11.043 1.00 92.19 96 LYS A N 1
ATOM 811 C CA . LYS A 1 96 ? -13.814 -2.456 -11.627 1.00 92.19 96 LYS A CA 1
ATOM 812 C C . LYS A 1 96 ? -12.938 -3.477 -10.901 1.00 92.19 96 LYS A C 1
ATOM 814 O O . LYS A 1 96 ? -13.104 -4.671 -11.124 1.00 92.19 96 LYS A O 1
ATOM 819 N N . MET A 1 97 ? -11.996 -3.028 -10.072 1.00 93.50 97 MET A N 1
ATOM 820 C CA . MET A 1 97 ? -11.093 -3.912 -9.346 1.00 93.50 97 MET A CA 1
ATOM 821 C C . MET A 1 97 ? -11.865 -4.742 -8.321 1.00 93.50 97 MET A C 1
ATOM 823 O O . MET A 1 97 ? -12.442 -4.210 -7.376 1.00 93.50 97 MET A O 1
ATOM 827 N N . THR A 1 98 ? -11.820 -6.061 -8.481 1.00 95.19 98 THR A N 1
ATOM 828 C CA . THR A 1 98 ? -12.330 -7.021 -7.497 1.00 95.19 98 THR A CA 1
ATOM 829 C C . THR A 1 98 ? -11.195 -7.886 -6.960 1.00 95.19 98 THR A C 1
ATOM 831 O O . THR A 1 98 ? -10.142 -8.011 -7.591 1.00 95.19 98 THR A O 1
ATOM 834 N N . GLY A 1 99 ? -11.429 -8.575 -5.838 1.00 95.19 99 GLY A N 1
ATOM 835 C CA . GLY A 1 99 ? -10.482 -9.572 -5.328 1.00 95.19 99 GLY A CA 1
ATOM 836 C C . GLY A 1 99 ? -10.171 -10.681 -6.345 1.00 95.19 99 GLY A C 1
ATOM 837 O O . GLY A 1 99 ? -9.042 -11.162 -6.403 1.00 95.19 99 GLY A O 1
ATOM 838 N N . LYS A 1 100 ? -11.132 -11.039 -7.214 1.00 96.25 100 LYS A N 1
ATOM 839 C CA . LYS A 1 100 ? -10.916 -12.016 -8.295 1.00 96.25 100 LYS A CA 1
ATOM 840 C C . LYS A 1 100 ? -9.947 -11.484 -9.350 1.00 96.25 100 LYS A C 1
ATOM 842 O O . LYS A 1 100 ? -9.042 -12.214 -9.741 1.00 96.25 100 LYS A O 1
ATOM 847 N N . ASN A 1 101 ? -10.111 -10.229 -9.779 1.00 93.31 101 ASN A N 1
ATOM 848 C CA . ASN A 1 101 ? -9.201 -9.605 -10.744 1.00 93.31 101 ASN A CA 1
ATOM 849 C C . ASN A 1 101 ? -7.791 -9.478 -10.165 1.00 93.31 101 ASN A C 1
ATOM 851 O O . ASN A 1 101 ? -6.837 -9.904 -10.804 1.00 93.31 101 ASN A O 1
ATOM 855 N N . LEU A 1 102 ? -7.668 -8.982 -8.930 1.00 94.31 102 LEU A N 1
ATOM 856 C CA . LEU A 1 102 ? -6.373 -8.852 -8.266 1.00 94.31 102 LEU A CA 1
ATOM 857 C C . LEU A 1 102 ? -5.655 -10.205 -8.158 1.00 94.31 102 LEU A C 1
ATOM 859 O O . LEU A 1 102 ? -4.495 -10.320 -8.547 1.00 94.31 102 LEU A O 1
ATOM 863 N N . ASN A 1 103 ? -6.355 -11.247 -7.700 1.00 96.38 103 ASN A N 1
ATOM 864 C CA . ASN A 1 103 ? -5.789 -12.592 -7.606 1.00 96.38 103 ASN A CA 1
ATOM 865 C C . ASN A 1 103 ? -5.408 -13.157 -8.984 1.00 96.38 103 ASN A C 1
ATOM 867 O O . ASN A 1 103 ? -4.377 -13.811 -9.120 1.00 96.38 103 ASN A O 1
ATOM 871 N N . HIS A 1 104 ? -6.212 -12.888 -10.018 1.00 96.06 104 HIS A N 1
ATOM 872 C CA . HIS A 1 104 ? -5.881 -13.263 -11.390 1.00 96.06 104 HIS A CA 1
ATOM 873 C C . HIS A 1 104 ? -4.559 -12.621 -11.828 1.00 96.06 104 HIS A C 1
ATOM 875 O O . HIS A 1 104 ? -3.654 -13.345 -12.235 1.00 96.06 104 HIS A O 1
ATOM 881 N N . TYR A 1 105 ? -4.402 -11.307 -11.662 1.00 95.38 105 TYR A N 1
ATOM 882 C CA . TYR A 1 105 ? -3.175 -10.602 -12.038 1.00 95.38 105 TYR A CA 1
ATOM 883 C C . TYR A 1 105 ? -1.944 -11.103 -11.277 1.00 95.38 105 TYR A C 1
ATOM 885 O O . TYR A 1 105 ? -0.876 -11.275 -11.858 1.00 95.38 105 TYR A O 1
ATOM 893 N N . ILE A 1 106 ? -2.098 -11.386 -9.979 1.00 94.62 106 ILE A N 1
ATOM 894 C CA . ILE A 1 106 ? -1.023 -11.934 -9.145 1.00 94.62 106 ILE A CA 1
ATOM 895 C C . ILE A 1 106 ? -0.613 -13.325 -9.632 1.00 94.62 106 ILE A C 1
ATOM 897 O O . ILE A 1 106 ? 0.577 -13.617 -9.684 1.00 94.62 106 ILE A O 1
ATOM 901 N N . LYS A 1 107 ? -1.562 -14.193 -9.983 1.00 96.81 107 LYS A N 1
ATOM 902 C CA . LYS A 1 107 ? -1.257 -15.568 -10.406 1.00 96.81 107 LYS A CA 1
ATOM 903 C C . LYS A 1 107 ? -0.656 -15.656 -11.806 1.00 96.81 107 LYS A C 1
ATOM 905 O O . LYS A 1 107 ? 0.130 -16.560 -12.055 1.00 96.81 107 LYS A O 1
ATOM 910 N N . HIS A 1 108 ? -1.029 -14.742 -12.698 1.00 97.50 108 HIS A N 1
ATOM 911 C CA . HIS A 1 108 ? -0.599 -14.764 -14.100 1.00 97.50 108 HIS A CA 1
ATOM 912 C C . HIS A 1 108 ? 0.573 -13.819 -14.384 1.00 97.50 108 HIS A C 1
ATOM 914 O O . HIS A 1 108 ? 0.969 -13.671 -15.537 1.00 97.50 108 HIS A O 1
ATOM 920 N N . SER A 1 109 ? 1.139 -13.174 -13.360 1.00 97.62 109 SER A N 1
ATOM 921 C CA . SER A 1 109 ? 2.379 -12.420 -13.520 1.00 97.62 109 SER A CA 1
ATOM 922 C C . SER A 1 109 ? 3.542 -13.366 -13.793 1.00 97.62 109 SER A C 1
ATOM 924 O O . SER A 1 109 ? 3.747 -14.311 -13.029 1.00 97.62 109 SER A O 1
ATOM 926 N N . VAL A 1 110 ? 4.328 -13.073 -14.820 1.00 98.00 110 VAL A N 1
ATOM 927 C CA . VAL A 1 110 ? 5.496 -13.864 -15.221 1.00 98.00 110 VAL A CA 1
ATOM 928 C C . VAL A 1 110 ? 6.773 -13.030 -15.098 1.00 98.00 110 VAL A C 1
ATOM 930 O O . VAL A 1 110 ? 6.696 -11.801 -15.180 1.00 98.00 110 VAL A O 1
ATOM 933 N N . PRO A 1 111 ? 7.946 -13.651 -14.889 1.00 98.19 111 PRO A N 1
ATOM 934 C CA . PRO A 1 111 ? 9.214 -12.931 -14.903 1.00 98.19 111 PRO A CA 1
ATOM 935 C C . PRO A 1 111 ? 9.422 -12.186 -16.228 1.00 98.19 111 PRO A C 1
ATOM 937 O O . PRO A 1 111 ? 9.248 -12.753 -17.307 1.00 98.19 111 PRO A O 1
ATOM 940 N N . ALA A 1 112 ? 9.793 -10.912 -16.146 1.00 98.19 112 ALA A N 1
ATOM 941 C CA . ALA A 1 112 ? 10.135 -10.087 -17.296 1.00 98.19 112 ALA A CA 1
ATOM 942 C C . ALA A 1 112 ? 11.213 -9.068 -16.916 1.00 98.19 112 ALA A C 1
ATOM 944 O O . ALA A 1 112 ? 11.240 -8.561 -15.795 1.00 98.19 112 ALA A O 1
ATOM 945 N N . LYS A 1 113 ? 12.082 -8.712 -17.869 1.00 98.19 113 LYS A N 1
ATOM 946 C CA . LYS A 1 113 ? 13.056 -7.629 -17.685 1.00 98.19 113 LYS A CA 1
ATOM 947 C C . LYS A 1 113 ? 12.342 -6.279 -17.757 1.00 98.19 113 LYS A C 1
ATOM 949 O O . LYS A 1 113 ? 11.935 -5.850 -18.837 1.00 98.19 113 LYS A O 1
ATOM 954 N N . ILE A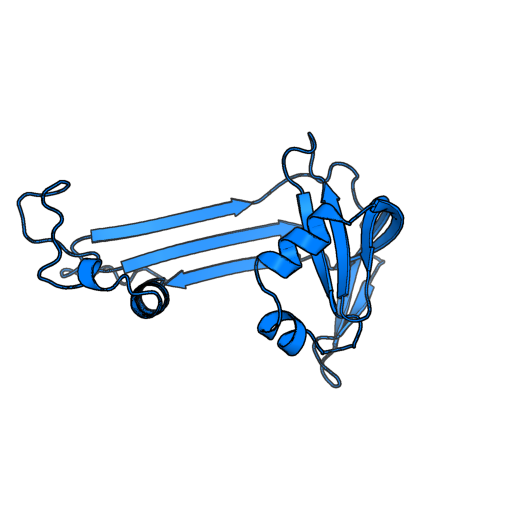 1 114 ? 12.209 -5.604 -16.618 1.00 97.94 114 ILE A N 1
ATOM 955 C CA . ILE A 1 114 ? 11.455 -4.355 -16.477 1.00 97.94 114 ILE A CA 1
ATOM 956 C C . ILE A 1 114 ? 12.396 -3.201 -16.129 1.00 97.94 114 ILE A C 1
ATOM 958 O O . ILE A 1 114 ? 13.239 -3.309 -15.244 1.00 97.94 114 ILE A O 1
ATOM 962 N N . MET A 1 115 ? 12.207 -2.064 -16.803 1.00 96.69 115 MET A N 1
ATOM 963 C CA . MET A 1 115 ? 12.732 -0.768 -16.370 1.00 96.69 115 MET A CA 1
ATOM 964 C C . MET A 1 115 ? 11.630 -0.020 -15.612 1.00 96.69 115 MET A C 1
ATOM 966 O O . MET A 1 115 ? 10.755 0.600 -16.219 1.00 96.69 115 MET A O 1
ATOM 970 N N . LEU A 1 116 ? 11.660 -0.093 -14.285 1.00 96.19 116 LEU A N 1
ATOM 971 C CA . LEU A 1 116 ? 10.680 0.521 -13.398 1.00 96.19 116 LEU A CA 1
ATOM 972 C C . LEU A 1 116 ? 11.160 1.899 -12.937 1.00 96.19 116 LEU A C 1
ATOM 974 O O . LEU A 1 116 ? 12.243 2.035 -12.374 1.00 96.19 116 LEU A O 1
ATOM 978 N N . THR A 1 117 ? 10.323 2.918 -13.125 1.00 94.25 117 THR A N 1
ATOM 979 C CA . THR A 1 117 ? 10.510 4.241 -12.515 1.00 94.25 117 THR A CA 1
ATOM 980 C C . THR A 1 117 ? 9.366 4.534 -11.563 1.00 94.25 117 THR A C 1
ATOM 982 O O . THR A 1 117 ? 8.212 4.510 -11.995 1.00 94.25 117 THR A O 1
ATOM 985 N N . LEU A 1 118 ? 9.681 4.858 -10.313 1.00 93.50 118 LEU A N 1
ATOM 986 C CA . LEU A 1 118 ? 8.699 5.160 -9.272 1.00 93.50 118 LEU A CA 1
ATOM 987 C C . LEU A 1 118 ? 9.035 6.515 -8.630 1.00 93.50 118 LEU A C 1
ATOM 989 O O . LEU A 1 118 ? 10.221 6.813 -8.473 1.00 93.50 118 LEU A O 1
ATOM 993 N N . PRO A 1 119 ? 8.049 7.362 -8.287 1.00 92.88 119 PRO A N 1
ATOM 994 C CA . PRO A 1 119 ? 8.319 8.519 -7.443 1.00 92.88 119 PRO A CA 1
ATOM 995 C C . PRO A 1 119 ? 8.823 8.070 -6.068 1.00 92.88 119 PRO A C 1
ATOM 997 O O . PRO A 1 119 ? 8.431 7.013 -5.583 1.00 92.88 119 PRO A O 1
ATOM 1000 N N . ILE A 1 120 ? 9.673 8.886 -5.451 1.00 90.12 120 ILE A N 1
ATOM 1001 C CA . ILE A 1 120 ? 9.996 8.772 -4.021 1.00 90.12 120 ILE A CA 1
ATOM 1002 C C . ILE A 1 120 ? 8.856 9.458 -3.270 1.00 90.12 120 ILE A C 1
ATOM 1004 O O . ILE A 1 120 ? 8.532 10.611 -3.587 1.00 90.12 120 ILE A O 1
ATOM 1008 N N . PHE A 1 121 ? 8.212 8.760 -2.338 1.00 87.50 121 PHE A N 1
ATOM 1009 C CA . PHE A 1 121 ? 7.038 9.291 -1.651 1.00 87.50 121 PHE A CA 1
ATOM 1010 C C . PHE A 1 121 ? 6.870 8.718 -0.245 1.00 87.50 121 PHE A C 1
ATOM 1012 O O . PHE A 1 121 ? 7.264 7.599 0.068 1.00 87.50 121 PHE A O 1
ATOM 1019 N N . GLU A 1 122 ? 6.197 9.505 0.584 1.00 88.12 122 GLU A N 1
ATOM 1020 C CA . GLU A 1 122 ? 5.737 9.112 1.906 1.00 88.12 122 GLU A CA 1
ATOM 1021 C C . GLU A 1 122 ? 4.212 9.228 1.930 1.00 88.12 122 GLU A C 1
ATOM 1023 O O . GLU A 1 122 ? 3.644 10.212 1.447 1.00 88.12 122 GLU A O 1
ATOM 1028 N N . LEU A 1 123 ? 3.547 8.1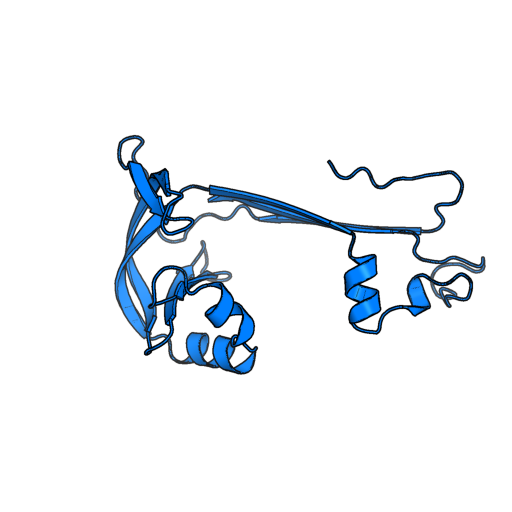97 2.440 1.00 87.56 123 LEU A N 1
ATOM 1029 C CA . LEU A 1 123 ? 2.111 8.181 2.675 1.00 87.56 123 LEU A CA 1
ATOM 1030 C C . LEU A 1 123 ? 1.882 8.068 4.172 1.00 87.56 123 LEU A C 1
ATOM 1032 O O . LEU A 1 123 ? 2.292 7.092 4.793 1.00 87.56 123 LEU A O 1
ATOM 1036 N N . GLU A 1 124 ? 1.171 9.036 4.729 1.00 89.12 124 GLU A N 1
ATOM 1037 C CA . GLU A 1 124 ? 0.592 8.948 6.062 1.00 89.12 124 GLU A CA 1
ATOM 1038 C C . GLU A 1 124 ? -0.920 9.073 5.913 1.00 89.12 124 GLU A C 1
ATOM 1040 O O . GLU A 1 124 ? -1.426 10.044 5.343 1.00 89.12 124 GLU A O 1
ATOM 1045 N N . GLN A 1 125 ? -1.645 8.074 6.402 1.00 87.31 125 GLN A N 1
ATOM 1046 C CA . GLN A 1 125 ? -3.094 8.091 6.423 1.00 87.31 125 GLN A CA 1
ATOM 1047 C C . GLN A 1 125 ? -3.596 7.736 7.811 1.00 87.31 125 GLN A C 1
ATOM 1049 O O . GLN A 1 125 ? -3.138 6.790 8.444 1.00 87.31 125 GLN A O 1
ATOM 1054 N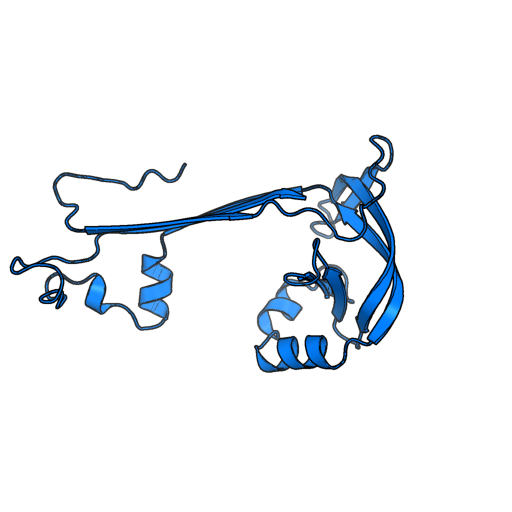 N . GLU A 1 126 ? -4.581 8.493 8.265 1.00 87.56 126 GLU A N 1
ATOM 1055 C CA . GLU A 1 126 ? -5.260 8.268 9.525 1.00 87.56 126 GLU A CA 1
ATOM 1056 C C . GLU A 1 126 ? -6.767 8.295 9.262 1.00 87.56 126 GLU A C 1
ATOM 1058 O O . GLU A 1 126 ? -7.268 9.198 8.587 1.00 87.56 126 GLU A O 1
ATOM 1063 N N . ILE A 1 127 ? -7.477 7.262 9.712 1.00 87.06 127 ILE A N 1
ATOM 1064 C CA . ILE A 1 127 ? -8.885 7.021 9.386 1.00 87.06 127 ILE A CA 1
ATOM 1065 C C . ILE A 1 127 ? -9.629 6.681 10.674 1.00 87.06 127 ILE A C 1
ATOM 1067 O O . ILE A 1 127 ? -9.256 5.739 11.375 1.00 87.06 127 ILE A O 1
ATOM 1071 N N . ASN A 1 128 ? -10.720 7.400 10.953 1.00 87.12 128 ASN A N 1
ATOM 1072 C CA . ASN A 1 128 ? -11.739 6.895 11.866 1.00 87.12 128 ASN A CA 1
ATOM 1073 C C . ASN A 1 128 ? -12.577 5.853 11.114 1.00 87.12 128 ASN A C 1
ATOM 1075 O O . ASN A 1 128 ? -13.230 6.170 10.117 1.00 87.12 128 ASN A O 1
ATOM 1079 N N . MET A 1 129 ? -12.508 4.602 11.556 1.00 90.56 129 MET A N 1
ATOM 1080 C CA . MET A 1 129 ? -13.133 3.471 10.876 1.00 90.56 129 MET A CA 1
ATOM 1081 C C . MET A 1 129 ? -14.633 3.341 11.147 1.00 90.56 129 MET A C 1
ATOM 1083 O O . MET A 1 129 ? -15.267 2.528 10.479 1.00 90.56 129 MET A O 1
ATOM 1087 N N . GLU A 1 130 ? -15.212 4.107 12.075 1.00 89.50 130 GLU A N 1
ATOM 1088 C CA . GLU A 1 130 ? -16.614 3.946 12.482 1.00 89.50 130 GLU A CA 1
ATOM 1089 C C . GLU A 1 130 ? -17.585 3.965 11.292 1.00 89.50 130 GLU A C 1
ATOM 1091 O O . GLU A 1 130 ? -18.273 2.974 11.043 1.00 89.50 130 GLU A O 1
ATOM 1096 N N . ASP A 1 131 ? -17.590 5.042 10.498 1.00 88.50 131 ASP A N 1
ATOM 1097 C CA . ASP A 1 131 ? -18.488 5.183 9.342 1.00 88.50 131 ASP A CA 1
ATOM 1098 C C . ASP A 1 131 ? -18.332 4.037 8.335 1.00 88.50 131 ASP A C 1
ATOM 1100 O O . ASP A 1 131 ? -19.298 3.602 7.703 1.00 88.50 131 ASP A O 1
ATOM 1104 N N . MET A 1 132 ? -17.098 3.564 8.150 1.00 90.69 132 MET A N 1
ATOM 1105 C CA . MET A 1 132 ? -16.793 2.474 7.230 1.00 90.69 132 MET A CA 1
ATOM 1106 C C . MET A 1 132 ? -17.318 1.143 7.769 1.00 90.69 132 MET A C 1
ATOM 1108 O O . MET A 1 132 ? -17.974 0.410 7.033 1.00 90.69 132 MET A O 1
ATOM 1112 N N . LEU A 1 133 ? -17.067 0.845 9.043 1.00 93.19 133 LEU A N 1
ATOM 1113 C CA . LEU A 1 133 ? -17.505 -0.386 9.694 1.00 93.19 133 LEU A CA 1
ATOM 1114 C C . LEU A 1 133 ? -19.032 -0.457 9.772 1.00 93.19 133 LEU A C 1
ATOM 1116 O O . LEU A 1 133 ? -19.602 -1.486 9.407 1.00 93.19 133 LEU A O 1
ATOM 1120 N N . ARG A 1 134 ? -19.702 0.659 10.089 1.00 92.81 134 ARG A N 1
ATOM 1121 C CA . ARG A 1 134 ? -21.169 0.756 10.038 1.00 92.81 134 ARG A CA 1
ATOM 1122 C C . ARG A 1 134 ? -21.709 0.452 8.639 1.00 92.81 134 ARG A C 1
ATOM 1124 O O . ARG A 1 134 ? -22.633 -0.346 8.506 1.00 92.81 134 ARG A O 1
ATOM 1131 N N . LYS A 1 135 ? -21.105 1.014 7.583 1.00 93.19 135 LYS A N 1
ATOM 1132 C CA . LYS A 1 135 ? -21.481 0.721 6.181 1.00 93.19 135 LYS A CA 1
ATOM 1133 C C . LYS A 1 135 ? -21.238 -0.736 5.780 1.00 93.19 135 LYS A C 1
ATOM 1135 O O . LYS A 1 135 ? -21.914 -1.227 4.880 1.00 93.19 135 LYS A O 1
ATOM 1140 N N . LEU A 1 136 ? -20.295 -1.416 6.430 1.00 93.69 136 LEU A N 1
ATOM 1141 C CA . LEU A 1 136 ? -20.029 -2.846 6.251 1.00 93.69 136 LEU A CA 1
ATOM 1142 C C . LEU A 1 136 ? -20.950 -3.744 7.099 1.00 93.69 136 LEU A C 1
ATOM 1144 O O . LEU A 1 136 ? -20.814 -4.962 7.046 1.00 93.69 136 LEU A O 1
ATOM 1148 N N . GLY A 1 137 ? -21.887 -3.167 7.860 1.00 94.12 137 GLY A N 1
ATOM 1149 C CA . GLY A 1 137 ? -22.833 -3.895 8.711 1.00 94.12 137 GLY A CA 1
ATOM 1150 C C . GLY A 1 137 ? -22.341 -4.136 10.140 1.00 94.12 137 GLY A C 1
ATOM 1151 O O . GLY A 1 137 ? -23.068 -4.703 10.948 1.00 94.12 137 GLY A O 1
ATOM 1152 N N . ILE A 1 138 ? -21.138 -3.674 10.484 1.00 94.06 138 ILE A N 1
ATOM 1153 C CA . ILE A 1 138 ? -20.597 -3.738 11.843 1.00 94.06 138 ILE A CA 1
ATOM 1154 C C . ILE A 1 138 ? -21.012 -2.449 12.555 1.00 94.06 138 ILE A C 1
ATOM 1156 O O . ILE A 1 138 ? -20.271 -1.471 12.570 1.00 94.06 138 ILE A O 1
ATOM 1160 N N . ALA A 1 139 ? -22.233 -2.424 13.087 1.00 93.31 139 ALA A N 1
ATOM 1161 C CA . ALA A 1 139 ? -22.799 -1.246 13.750 1.00 93.31 139 ALA A CA 1
ATOM 1162 C C . ALA A 1 139 ? -23.019 -1.443 15.257 1.00 93.31 139 ALA A C 1
ATOM 1164 O O . ALA A 1 139 ? -22.861 -0.491 16.018 1.00 93.31 139 ALA A O 1
ATOM 1165 N N . ASP A 1 140 ? -23.333 -2.669 15.688 1.00 93.88 140 ASP A N 1
ATOM 1166 C CA . ASP A 1 140 ? -23.749 -2.961 17.066 1.00 93.88 140 ASP A CA 1
ATOM 1167 C C . ASP A 1 140 ? -22.684 -2.617 18.105 1.00 93.88 140 ASP A C 1
ATOM 1169 O O . ASP A 1 140 ? -23.017 -2.160 19.192 1.00 93.88 140 ASP A O 1
ATOM 1173 N N . ILE A 1 141 ? -21.404 -2.759 17.747 1.00 93.19 141 ILE A N 1
ATOM 1174 C CA . ILE A 1 141 ? -20.253 -2.469 18.618 1.00 93.19 141 ILE A CA 1
ATOM 1175 C C . ILE A 1 141 ? -20.164 -1.003 19.065 1.00 93.19 141 ILE A C 1
ATOM 1177 O O . ILE A 1 141 ? -19.473 -0.703 20.036 1.00 93.19 141 ILE A O 1
ATOM 1181 N N . PHE A 1 142 ? -20.839 -0.100 18.355 1.00 90.44 142 PHE A N 1
ATOM 1182 C CA . PHE A 1 142 ? -20.842 1.336 18.630 1.00 90.44 142 PHE A CA 1
ATOM 1183 C C . PHE A 1 142 ? -22.112 1.801 19.356 1.00 90.44 142 PHE A C 1
ATOM 1185 O O . PHE A 1 142 ? -22.234 2.975 19.697 1.00 90.44 142 PHE A O 1
ATOM 1192 N N . ASN A 1 143 ? -23.094 0.918 19.542 1.00 89.88 143 ASN A N 1
ATOM 1193 C CA . ASN A 1 143 ? -24.362 1.260 20.177 1.00 89.88 143 ASN A CA 1
ATOM 1194 C C . ASN A 1 143 ? -24.248 1.093 21.700 1.00 89.88 143 ASN A C 1
ATOM 1196 O O . ASN A 1 143 ? -23.482 0.262 22.176 1.00 89.88 143 ASN A O 1
ATOM 1200 N N . GLU A 1 144 ? -25.049 1.821 22.479 1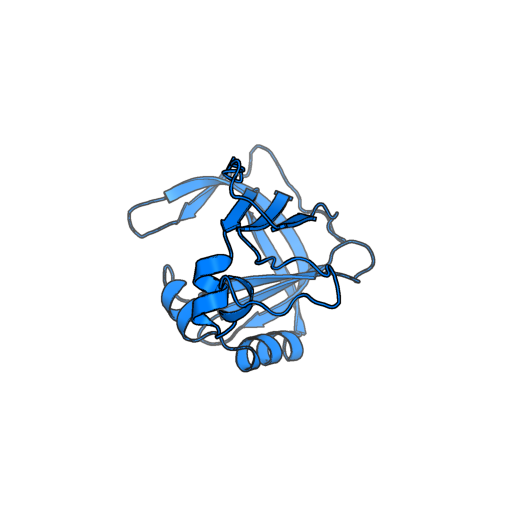.00 85.56 144 GLU A N 1
ATOM 1201 C CA . GLU A 1 144 ? -25.044 1.714 23.953 1.00 85.56 144 GLU A CA 1
ATOM 1202 C C . GLU A 1 144 ? -25.381 0.301 24.458 1.00 85.56 144 GLU A C 1
ATOM 1204 O O . GLU A 1 144 ? -24.913 -0.116 25.512 1.00 85.56 144 GLU A O 1
ATOM 1209 N N . ASN A 1 145 ? -26.137 -0.464 23.666 1.00 87.12 145 ASN A N 1
ATOM 1210 C CA . ASN A 1 145 ? -26.520 -1.844 23.967 1.00 87.12 145 ASN A CA 1
ATOM 1211 C C . ASN A 1 145 ? -25.509 -2.879 23.437 1.00 87.12 145 ASN A C 1
ATOM 1213 O O . ASN A 1 145 ? -25.853 -4.058 23.307 1.00 87.12 145 ASN A O 1
ATOM 1217 N N . ALA A 1 146 ? -24.294 -2.458 23.067 1.00 93.06 146 ALA A N 1
ATOM 1218 C CA . ALA A 1 146 ? -23.253 -3.362 22.598 1.00 93.06 146 ALA A CA 1
ATOM 1219 C C . ALA A 1 146 ? -22.953 -4.437 23.653 1.00 93.06 146 ALA A C 1
ATOM 1221 O O . ALA A 1 146 ? -22.801 -4.157 24.842 1.00 93.06 146 ALA A O 1
ATOM 1222 N N . ASN A 1 147 ? -22.846 -5.693 23.220 1.00 92.94 147 ASN A N 1
ATOM 1223 C CA . ASN A 1 147 ? -22.554 -6.791 24.132 1.00 92.94 147 ASN A CA 1
ATOM 1224 C C . ASN A 1 147 ? -21.046 -7.061 24.201 1.00 92.94 147 ASN A C 1
ATOM 1226 O O . ASN A 1 147 ? -20.509 -7.832 23.406 1.00 92.94 147 ASN A O 1
ATOM 1230 N N . PHE A 1 148 ? -20.388 -6.461 25.193 1.00 93.94 148 PHE A N 1
ATOM 1231 C CA . PHE A 1 148 ? -18.969 -6.669 25.498 1.00 93.94 148 PHE A CA 1
ATOM 1232 C C . PHE A 1 148 ? -18.729 -7.408 26.824 1.00 93.94 148 PHE A C 1
ATOM 1234 O O . PHE A 1 148 ? -17.682 -7.237 27.444 1.00 93.94 148 PHE A O 1
ATOM 1241 N N . LYS A 1 149 ? -19.645 -8.298 27.234 1.00 92.38 149 LYS A N 1
ATOM 1242 C CA . LYS A 1 149 ? -19.529 -9.069 28.492 1.00 92.38 149 LYS A CA 1
ATOM 1243 C C . LYS A 1 149 ? -18.271 -9.939 28.617 1.00 92.38 149 LYS A C 1
ATOM 1245 O O . LYS A 1 149 ? -17.920 -10.355 29.710 1.00 92.38 149 LYS A O 1
ATOM 1250 N N . GLY A 1 150 ? -17.584 -10.227 27.510 1.00 94.00 150 GLY A N 1
ATOM 1251 C CA . GLY A 1 150 ? -16.276 -10.894 27.536 1.00 94.00 150 GLY A CA 1
ATOM 1252 C C . GLY A 1 150 ? -15.099 -9.982 27.914 1.00 94.00 150 GLY A C 1
ATOM 1253 O O . GLY A 1 150 ? -13.988 -10.475 28.070 1.00 94.00 150 GLY A O 1
ATOM 1254 N N . ILE A 1 151 ? -15.322 -8.668 28.014 1.00 93.12 151 ILE A N 1
ATOM 1255 C CA . ILE A 1 151 ? -14.309 -7.640 28.303 1.00 93.12 151 ILE A CA 1
ATOM 1256 C C . ILE A 1 151 ? -14.629 -6.917 29.616 1.00 93.12 151 ILE A C 1
ATOM 1258 O O . ILE A 1 151 ? -13.718 -6.643 30.393 1.00 93.12 151 ILE A O 1
ATOM 1262 N N . SER A 1 152 ? -15.901 -6.593 29.860 1.00 91.69 152 SER A N 1
ATOM 1263 C CA . SER A 1 152 ? -16.347 -5.881 31.061 1.00 91.69 152 SER A CA 1
ATOM 1264 C C . SER A 1 152 ? -17.762 -6.295 31.460 1.00 91.69 152 SER A C 1
ATOM 1266 O O . SER A 1 152 ? -18.590 -6.583 30.595 1.00 91.69 152 SER A O 1
ATOM 1268 N N . ASP A 1 153 ? -18.034 -6.292 32.767 1.00 92.06 153 ASP A N 1
ATOM 1269 C CA . ASP A 1 153 ? -19.383 -6.452 33.320 1.00 92.06 153 ASP A CA 1
ATOM 1270 C C . ASP A 1 153 ? -20.221 -5.166 33.197 1.00 92.06 153 ASP A C 1
ATOM 1272 O O . ASP A 1 153 ? -21.454 -5.230 33.178 1.00 92.06 153 ASP A O 1
ATOM 1276 N N . ASP A 1 154 ? -19.565 -4.006 33.073 1.00 90.44 154 ASP A N 1
ATOM 1277 C CA . ASP A 1 154 ? -20.230 -2.722 32.869 1.00 90.44 154 ASP A CA 1
ATOM 1278 C C . ASP A 1 154 ? -20.699 -2.568 31.409 1.00 90.44 154 ASP A C 1
ATOM 1280 O O . ASP A 1 154 ? -20.022 -3.027 30.481 1.00 90.44 154 ASP A O 1
ATOM 1284 N N . PRO A 1 155 ? -21.827 -1.874 31.156 1.00 89.00 155 PRO A N 1
ATOM 1285 C CA . PRO A 1 155 ? -22.236 -1.518 29.802 1.00 89.00 155 PRO A CA 1
ATOM 1286 C C . PRO A 1 155 ? -21.197 -0.597 29.150 1.00 89.00 155 PRO A C 1
ATOM 1288 O O . PRO A 1 155 ? -21.056 0.574 29.514 1.00 89.00 155 PRO A O 1
ATOM 1291 N N . ILE A 1 156 ? -20.469 -1.130 28.172 1.00 91.38 156 ILE A N 1
ATOM 1292 C CA . ILE A 1 156 ? -19.490 -0.388 27.378 1.00 91.38 156 ILE A CA 1
ATOM 1293 C C . ILE A 1 156 ? -19.828 -0.496 25.896 1.00 91.38 156 ILE A C 1
ATOM 1295 O O . ILE A 1 156 ? -20.417 -1.473 25.443 1.00 91.38 156 ILE A O 1
ATOM 1299 N N . SER A 1 157 ? -19.410 0.504 25.131 1.00 91.81 157 SER A N 1
ATOM 1300 C CA . SER A 1 157 ? -19.449 0.500 23.674 1.00 91.81 157 SER A CA 1
ATOM 1301 C C . SER A 1 157 ? -18.148 1.082 23.138 1.00 91.81 157 SER A C 1
ATOM 1303 O O . SER A 1 157 ? -17.443 1.826 23.833 1.00 91.81 157 SER A O 1
ATOM 1305 N N . ILE A 1 158 ? -17.804 0.736 21.900 1.00 90.06 158 ILE A N 1
ATOM 1306 C CA . ILE A 1 158 ? -16.663 1.353 21.237 1.00 90.06 158 ILE A CA 1
ATOM 1307 C C . ILE A 1 158 ? -17.059 2.769 20.838 1.00 90.06 158 ILE A C 1
ATOM 1309 O O . ILE A 1 158 ? -17.952 2.968 20.022 1.00 90.06 158 ILE A O 1
ATOM 1313 N N . THR A 1 159 ? -16.368 3.751 21.409 1.00 87.62 159 THR A N 1
ATOM 1314 C CA . THR A 1 159 ? -16.593 5.169 21.115 1.00 87.62 159 THR A CA 1
ATOM 1315 C C . THR A 1 159 ? -15.838 5.584 19.853 1.00 87.62 159 THR A C 1
ATOM 1317 O O . THR A 1 159 ? -16.350 6.343 19.040 1.00 87.62 159 THR A O 1
ATOM 1320 N N . ASN A 1 160 ? -14.625 5.054 19.655 1.00 82.88 160 ASN A N 1
ATOM 1321 C CA . ASN A 1 160 ? -13.764 5.406 18.528 1.00 82.88 160 ASN A CA 1
ATOM 1322 C C . ASN A 1 160 ? -12.948 4.198 18.051 1.00 82.88 160 ASN A C 1
ATOM 1324 O O . ASN A 1 160 ? -12.423 3.429 18.860 1.00 82.88 160 ASN A O 1
ATOM 1328 N N . ILE A 1 161 ? -12.763 4.089 16.732 1.00 89.50 161 ILE A N 1
ATOM 1329 C CA . ILE A 1 161 ? -11.808 3.159 16.115 1.00 89.50 161 ILE A CA 1
ATOM 1330 C C . ILE A 1 161 ? -10.911 3.945 15.177 1.00 89.50 161 ILE A C 1
ATOM 1332 O O . ILE A 1 161 ? -11.367 4.465 14.161 1.00 89.50 161 ILE A O 1
ATOM 1336 N N . ILE A 1 162 ? -9.632 4.034 15.516 1.00 89.56 162 ILE A N 1
ATOM 1337 C CA . ILE A 1 162 ? -8.652 4.801 14.755 1.00 89.56 162 ILE A CA 1
ATOM 1338 C C . ILE A 1 162 ? -7.646 3.841 14.150 1.00 89.56 162 ILE A C 1
ATOM 1340 O O . ILE A 1 162 ? -7.018 3.049 14.854 1.00 89.56 162 ILE A O 1
ATOM 1344 N N . HIS A 1 163 ? -7.478 3.958 12.839 1.00 89.25 163 HIS A N 1
ATOM 1345 C CA . HIS A 1 163 ? -6.436 3.272 12.103 1.00 89.25 163 HIS A CA 1
ATOM 1346 C C . HIS A 1 163 ? -5.484 4.276 11.476 1.00 89.25 163 HIS A C 1
ATOM 1348 O O . HIS A 1 163 ? -5.900 5.132 10.692 1.00 89.25 163 HIS A O 1
ATOM 1354 N N . LYS A 1 164 ? -4.205 4.148 11.814 1.00 88.56 164 LYS A N 1
ATOM 1355 C CA . LYS A 1 164 ? -3.127 4.954 11.260 1.00 88.56 164 LYS A CA 1
ATOM 1356 C C . LYS A 1 164 ? -2.157 4.067 10.494 1.00 88.56 164 LYS A C 1
ATOM 1358 O O . LYS A 1 164 ? -1.683 3.068 11.023 1.00 88.56 164 LYS A O 1
ATOM 1363 N N . ALA A 1 165 ? -1.831 4.450 9.270 1.00 88.69 165 ALA A N 1
ATOM 1364 C CA . ALA A 1 165 ? -0.862 3.762 8.438 1.00 88.69 165 ALA A CA 1
ATOM 1365 C C . ALA A 1 165 ? 0.156 4.760 7.889 1.00 88.69 165 ALA A C 1
ATOM 1367 O O . ALA A 1 165 ? -0.218 5.783 7.313 1.00 88.69 165 ALA A O 1
ATOM 1368 N N . THR A 1 166 ? 1.436 4.437 8.041 1.00 88.38 166 THR A N 1
ATOM 1369 C CA . THR A 1 166 ? 2.539 5.196 7.453 1.00 88.38 166 THR A CA 1
ATOM 1370 C C . THR A 1 166 ? 3.398 4.271 6.602 1.00 88.38 166 THR A C 1
ATOM 1372 O O . THR A 1 166 ? 3.735 3.159 7.013 1.00 88.38 166 THR A O 1
ATOM 1375 N N . PHE A 1 167 ? 3.746 4.742 5.411 1.00 85.88 167 PHE A N 1
ATOM 1376 C CA . PHE A 1 167 ? 4.518 4.018 4.414 1.00 85.88 167 PHE A CA 1
ATOM 1377 C C . PHE A 1 167 ? 5.520 4.965 3.755 1.00 85.88 167 PHE A C 1
ATOM 1379 O O . PHE A 1 167 ? 5.133 6.035 3.286 1.00 85.88 167 PHE A O 1
ATOM 1386 N N . GLN A 1 168 ? 6.788 4.568 3.682 1.00 82.06 168 GLN A N 1
ATOM 1387 C CA . GLN A 1 168 ? 7.848 5.384 3.092 1.00 82.06 168 GLN A CA 1
ATOM 1388 C C . GLN A 1 168 ? 8.715 4.544 2.152 1.00 82.06 168 GLN A C 1
ATOM 1390 O O . GLN A 1 168 ? 9.150 3.455 2.534 1.00 82.06 168 GLN A O 1
ATOM 1395 N N . VAL A 1 169 ? 8.971 5.065 0.946 1.00 73.69 169 VAL A N 1
ATOM 1396 C CA . VAL A 1 169 ? 9.884 4.488 -0.061 1.00 73.69 169 VAL A CA 1
ATOM 1397 C C . VAL A 1 169 ? 10.706 5.537 -0.784 1.00 73.69 169 VAL A C 1
ATOM 1399 O O . VAL A 1 169 ? 10.195 6.660 -1.008 1.00 73.69 169 VAL A O 1
#

InterPro domains:
  IPR000215 Serpin family [PTHR11461] (5-169)
  IPR023796 Serpin domain [PF00079] (3-169)
  IPR036186 Serpin superfamily [SSF56574] (5-169)
  IPR042185 Serpin superfamily, domain 2 [G3DSA:2.30.39.10] (1-166)

Organism: Brugia pahangi (NCBI:txid6280)